Protein AF-A0A5A9MX52-F1 (afdb_monomer_lite)

Foldseek 3Di:
DDDDPPVPDPDDPVPVVVVVVVVVCVVVVHDDDDDDD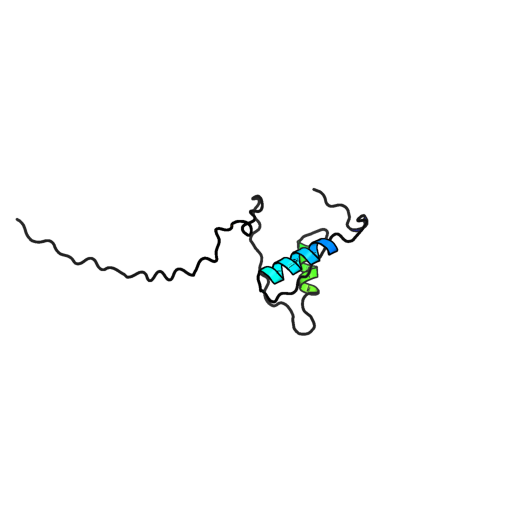DDPDPVVRVVVCQVPPDDDPGHDPDDDDDDDDPDDDDDCVPVPPPPPDDPPPPPPDPDDDDDDDDDDD

pLDDT: mean 74.52, std 19.41, range [36.78, 93.69]

Radius of gyration: 25.35 Å; chains: 1; bounding box: 80×50×39 Å

Sequence (105 aa):
MFCKPLDVLPSDPLQSQYDSWLSLVDHLNIKAFVNLTLADSVTHGVQHLLFISGLGGMRPNTLVLSFHDDAPPQDRLLDSTLSIVKPTENSAQVDDPEDTDLNSF

Secondary structure (DSSP, 8-state):
-----GGG-SS-THHHHHHHHHHHHHHHT----------SSHHHHHHHHHHH-SSTT------------SSPP--TTS-TT------------------------

InterPro domains:
  IPR018491 SLC12A transporter, C-terminal [PF03522] (15-70)

Structure (mmCIF, N/CA/C/O backbone):
data_AF-A0A5A9MX52-F1
#
_entry.id   AF-A0A5A9MX52-F1
#
loop_
_atom_site.group_PDB
_atom_site.id
_atom_site.type_symbol
_atom_site.label_atom_id
_atom_site.label_alt_id
_atom_site.label_comp_id
_atom_site.label_asym_id
_atom_site.label_entity_id
_atom_site.label_seq_id
_atom_site.pdbx_PDB_ins_code
_atom_site.Cartn_x
_atom_site.Cartn_y
_atom_site.Cartn_z
_atom_site.occupancy
_atom_site.B_iso_or_equiv
_atom_site.auth_seq_id
_atom_site.auth_comp_id
_atom_site.auth_asym_id
_atom_site.auth_atom_id
_atom_site.pdbx_PDB_model_num
ATOM 1 N N . MET A 1 1 ? -1.150 -1.102 -22.017 1.00 36.78 1 MET A N 1
ATOM 2 C CA . MET A 1 1 ? 0.309 -1.256 -21.818 1.00 36.78 1 MET A CA 1
ATOM 3 C C . MET A 1 1 ? 0.969 0.114 -21.902 1.00 36.78 1 MET A C 1
ATOM 5 O O . MET A 1 1 ? 1.273 0.569 -22.992 1.00 36.78 1 MET A O 1
ATOM 9 N N . PHE A 1 2 ? 1.150 0.790 -20.769 1.00 44.22 2 PHE A N 1
ATOM 10 C CA . PHE A 1 2 ? 2.000 1.980 -20.669 1.00 44.22 2 PHE A CA 1
ATOM 11 C C . PHE A 1 2 ? 2.949 1.761 -19.496 1.00 44.22 2 PHE A C 1
ATOM 13 O O . PHE A 1 2 ? 2.718 2.254 -18.401 1.00 44.22 2 PHE A O 1
ATOM 20 N N . CYS A 1 3 ? 3.986 0.959 -19.712 1.00 47.72 3 CYS A N 1
ATOM 21 C CA . CYS A 1 3 ? 5.122 0.924 -18.806 1.00 47.72 3 CYS A CA 1
ATOM 22 C C . CYS A 1 3 ? 6.260 1.597 -19.567 1.00 47.72 3 CYS A C 1
ATOM 24 O O . CYS A 1 3 ? 6.870 0.997 -20.451 1.00 47.72 3 CYS A O 1
ATOM 26 N N . LYS A 1 4 ? 6.447 2.901 -19.337 1.00 60.09 4 LYS A N 1
ATOM 27 C CA . LYS A 1 4 ? 7.719 3.522 -19.704 1.00 60.09 4 LYS A CA 1
ATOM 28 C C . LYS A 1 4 ? 8.787 2.897 -18.799 1.00 60.09 4 LYS A C 1
ATOM 30 O O . LYS A 1 4 ? 8.471 2.653 -17.636 1.00 60.09 4 LYS A O 1
ATOM 35 N N . PRO A 1 5 ? 10.009 2.649 -19.298 1.00 62.31 5 PRO A N 1
ATOM 36 C CA . PRO A 1 5 ? 11.093 2.201 -18.436 1.00 62.31 5 PRO A CA 1
ATOM 37 C C . PRO A 1 5 ? 11.253 3.208 -17.297 1.00 62.31 5 PRO A C 1
ATOM 39 O O . PRO A 1 5 ? 11.220 4.419 -17.549 1.00 62.31 5 PRO A O 1
ATOM 42 N N . LEU A 1 6 ? 11.389 2.711 -16.067 1.00 64.12 6 LEU A N 1
ATOM 43 C CA . LEU A 1 6 ? 11.455 3.538 -14.858 1.00 64.12 6 LEU A CA 1
ATOM 44 C C . LEU A 1 6 ? 12.552 4.614 -14.954 1.00 64.12 6 LEU A C 1
ATOM 46 O O . LEU A 1 6 ? 12.361 5.736 -14.492 1.00 64.12 6 LEU A O 1
ATOM 50 N N . ASP A 1 7 ? 13.628 4.310 -15.681 1.00 63.62 7 ASP A N 1
ATOM 51 C CA . ASP A 1 7 ? 14.795 5.173 -15.899 1.00 63.62 7 ASP A CA 1
ATOM 52 C C . ASP A 1 7 ? 14.558 6.373 -16.840 1.00 63.62 7 ASP A C 1
ATOM 54 O O . ASP A 1 7 ? 15.442 7.210 -17.014 1.00 63.62 7 ASP A O 1
ATOM 58 N N . VAL A 1 8 ? 13.388 6.475 -17.484 1.00 67.19 8 VAL A N 1
ATOM 59 C CA . VAL A 1 8 ? 13.068 7.539 -18.467 1.00 67.19 8 VAL A CA 1
ATOM 60 C C . VAL A 1 8 ? 12.063 8.556 -17.900 1.00 67.19 8 VAL A C 1
ATOM 62 O O . VAL A 1 8 ? 11.588 9.447 -18.610 1.00 67.19 8 VAL A O 1
ATOM 65 N N . LEU A 1 9 ? 11.699 8.440 -16.620 1.00 67.44 9 LEU A N 1
ATOM 66 C CA . LEU A 1 9 ? 10.754 9.355 -15.984 1.00 67.44 9 LEU A CA 1
ATOM 67 C C . LEU A 1 9 ? 11.451 10.673 -15.586 1.00 67.44 9 LEU A C 1
ATOM 69 O O . LEU A 1 9 ? 12.472 10.648 -14.906 1.00 67.44 9 LEU A O 1
ATOM 73 N N . PRO A 1 10 ? 10.914 11.842 -15.989 1.00 70.75 10 PRO A N 1
ATOM 74 C CA . PRO A 1 10 ? 11.534 13.143 -15.718 1.00 70.75 10 PRO A CA 1
ATOM 75 C C . PRO A 1 10 ? 11.456 13.572 -14.241 1.00 70.75 10 PRO A C 1
ATOM 77 O O . PRO A 1 10 ? 12.125 14.522 -13.843 1.00 70.75 10 PRO A O 1
ATOM 80 N N . SER A 1 11 ? 10.608 12.919 -13.444 1.00 73.12 11 SER A N 1
ATOM 81 C CA . SER A 1 11 ? 10.396 13.161 -12.015 1.00 73.12 11 SER A CA 1
ATOM 82 C C . SER A 1 11 ? 9.766 11.914 -11.386 1.00 73.12 11 SER A C 1
ATOM 84 O O . SER A 1 11 ? 9.162 11.118 -12.110 1.00 73.12 11 SER A O 1
ATOM 86 N N . ASP A 1 12 ? 9.906 11.739 -10.070 1.00 78.31 12 ASP A N 1
ATOM 87 C CA . ASP A 1 12 ? 9.340 10.595 -9.354 1.00 78.31 12 ASP A CA 1
ATOM 88 C C . ASP A 1 12 ? 7.800 10.691 -9.323 1.00 78.31 12 ASP A C 1
ATOM 90 O O . ASP A 1 12 ? 7.249 11.576 -8.658 1.00 78.31 12 ASP A O 1
ATOM 94 N N . PRO A 1 13 ? 7.072 9.799 -10.022 1.00 81.06 13 PRO A N 1
ATOM 95 C CA . PRO A 1 13 ? 5.612 9.826 -10.047 1.00 81.06 13 PRO A CA 1
ATOM 96 C C . PRO A 1 13 ? 4.986 9.453 -8.696 1.00 81.06 13 PRO A C 1
ATOM 98 O O . PRO A 1 13 ? 3.792 9.682 -8.497 1.00 81.06 13 PRO A O 1
ATOM 101 N N . LEU A 1 14 ? 5.747 8.861 -7.768 1.00 84.31 14 LEU A N 1
ATOM 102 C CA . LEU A 1 14 ? 5.224 8.444 -6.470 1.00 84.31 14 LEU A CA 1
ATOM 103 C C . LEU A 1 14 ? 4.977 9.626 -5.536 1.00 84.31 14 LEU A C 1
ATOM 105 O O . LEU A 1 14 ? 4.110 9.526 -4.672 1.00 84.31 14 LEU A O 1
ATOM 109 N N . GLN A 1 15 ? 5.681 10.746 -5.721 1.00 81.88 15 GLN A N 1
ATOM 110 C CA . GLN A 1 15 ? 5.612 11.875 -4.796 1.00 81.88 15 GLN A CA 1
ATOM 111 C C . GLN A 1 15 ? 4.203 12.482 -4.726 1.00 81.88 15 GLN A C 1
ATOM 113 O O . GLN A 1 15 ? 3.675 12.674 -3.636 1.00 81.88 15 GLN A O 1
ATOM 118 N N . SER A 1 16 ? 3.548 12.711 -5.868 1.00 82.75 16 SER A N 1
ATOM 119 C CA . SER A 1 16 ? 2.172 13.232 -5.889 1.00 82.75 16 SER A CA 1
ATOM 120 C C . SER A 1 16 ? 1.148 12.221 -5.364 1.00 82.75 16 SER A C 1
ATOM 122 O O . SER A 1 16 ? 0.131 12.591 -4.776 1.00 82.75 16 SER A O 1
ATOM 124 N N . GLN A 1 17 ? 1.411 10.930 -5.581 1.00 87.44 17 GLN A N 1
ATOM 125 C CA . GLN A 1 17 ? 0.535 9.863 -5.107 1.00 87.44 17 GLN A CA 1
ATOM 126 C C . GLN A 1 17 ? 0.632 9.712 -3.591 1.00 87.44 17 GLN A C 1
ATOM 128 O O . GLN A 1 17 ? -0.378 9.454 -2.940 1.00 87.44 17 GLN A O 1
ATOM 133 N N . TYR A 1 18 ? 1.820 9.909 -3.023 1.00 91.00 18 TYR A N 1
ATOM 134 C CA . TYR A 1 18 ? 2.072 9.775 -1.595 1.00 91.00 18 TYR A CA 1
ATOM 135 C C . TYR A 1 18 ? 1.183 10.703 -0.759 1.00 91.00 18 TYR A C 1
ATOM 137 O O . TYR A 1 18 ? 0.509 10.230 0.155 1.00 91.00 18 TYR A O 1
ATOM 145 N N . ASP A 1 19 ? 1.087 11.981 -1.135 1.00 90.44 19 ASP A N 1
ATOM 146 C CA . ASP A 1 19 ? 0.233 12.959 -0.446 1.00 90.44 19 ASP A CA 1
ATOM 147 C C . ASP A 1 19 ? -1.254 12.568 -0.499 1.00 90.44 19 ASP A C 1
ATOM 149 O O . ASP A 1 19 ? -1.987 12.712 0.483 1.00 90.44 19 ASP A O 1
ATOM 153 N N . SER A 1 20 ? -1.696 12.003 -1.627 1.00 90.69 20 SER A N 1
ATOM 154 C CA . SER A 1 20 ? -3.073 11.522 -1.792 1.00 90.69 20 SER A CA 1
ATOM 155 C C . SER A 1 20 ? -3.379 10.334 -0.869 1.00 90.69 20 SER A C 1
ATOM 157 O O . SER A 1 20 ? -4.448 10.282 -0.258 1.00 90.69 20 SER A O 1
ATOM 159 N N . TRP A 1 21 ? -2.435 9.399 -0.713 1.00 91.88 21 TRP A N 1
ATOM 160 C CA . TRP A 1 21 ? -2.575 8.254 0.194 1.00 91.88 21 TRP A CA 1
ATOM 161 C C . TRP A 1 21 ? -2.530 8.653 1.671 1.00 91.88 21 TRP A C 1
ATOM 163 O O . TRP A 1 21 ? -3.290 8.095 2.462 1.00 91.88 21 TRP A O 1
ATOM 173 N N . LEU A 1 22 ? -1.685 9.621 2.045 1.00 93.12 22 LEU A N 1
ATOM 174 C CA . LEU A 1 22 ? -1.672 10.170 3.405 1.00 93.12 22 LEU A CA 1
ATOM 175 C C . LEU A 1 22 ? -3.021 10.795 3.761 1.00 93.12 22 LEU A C 1
ATOM 177 O O . LEU A 1 22 ? -3.604 10.451 4.786 1.00 93.12 22 LEU A O 1
ATOM 181 N N . SER A 1 23 ? -3.560 11.624 2.863 1.00 92.50 23 SER A N 1
ATOM 182 C CA . SER A 1 23 ? -4.889 12.210 3.032 1.00 92.50 23 SER A CA 1
ATOM 183 C C . SER A 1 23 ? -5.955 11.129 3.236 1.00 92.50 23 SER A C 1
ATOM 185 O O . SER A 1 23 ? -6.779 11.240 4.140 1.00 92.50 23 SER A O 1
ATOM 187 N N . LEU A 1 24 ? -5.930 10.040 2.461 1.00 91.25 24 LEU A N 1
ATOM 188 C CA . LEU A 1 24 ? -6.887 8.942 2.632 1.00 91.25 24 LEU A CA 1
ATOM 189 C C . LEU A 1 24 ? -6.787 8.277 4.016 1.00 91.25 24 LEU A C 1
ATOM 191 O O . LEU A 1 24 ? -7.814 8.013 4.643 1.00 91.25 24 LEU A O 1
ATOM 195 N N . VAL A 1 25 ? -5.569 8.019 4.499 1.00 93.44 25 VAL A N 1
ATOM 196 C CA . VAL A 1 25 ? -5.331 7.457 5.840 1.00 93.44 25 VAL A CA 1
ATOM 197 C C . VAL A 1 25 ? -5.923 8.362 6.923 1.00 93.44 25 VAL A C 1
ATOM 199 O O . VAL A 1 25 ? -6.610 7.864 7.822 1.00 93.44 25 VAL A O 1
ATOM 202 N N . ASP A 1 26 ? -5.732 9.676 6.787 1.00 93.50 26 ASP A N 1
ATOM 203 C CA . ASP A 1 26 ? -6.275 10.675 7.709 1.00 93.50 26 ASP A CA 1
ATOM 204 C C . ASP A 1 26 ? -7.813 10.697 7.686 1.00 93.50 26 ASP A C 1
ATOM 206 O O . ASP A 1 26 ? -8.449 10.671 8.741 1.00 93.50 26 ASP A O 1
ATOM 210 N N . HIS A 1 27 ? -8.436 10.659 6.501 1.00 92.25 27 HIS A N 1
ATOM 211 C CA . HIS A 1 27 ? -9.900 10.633 6.366 1.00 92.25 27 HIS A CA 1
ATOM 212 C C . HIS A 1 27 ? -10.527 9.360 6.957 1.00 92.25 27 HIS A C 1
ATOM 214 O O . HIS A 1 27 ? -11.597 9.419 7.569 1.00 92.25 27 HIS A O 1
ATOM 220 N N . LEU A 1 28 ? -9.862 8.210 6.819 1.00 90.38 28 L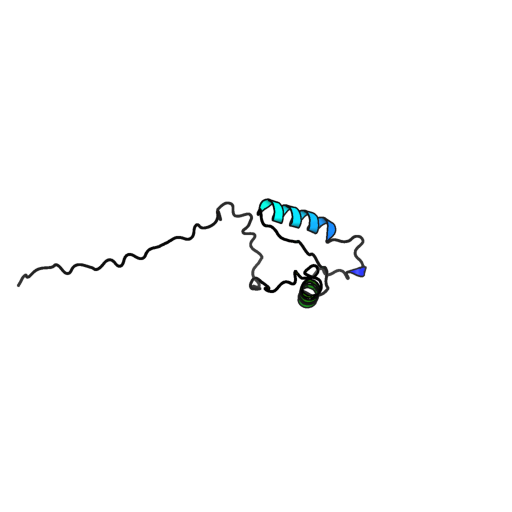EU A N 1
ATOM 221 C CA . LEU A 1 28 ? -10.320 6.935 7.380 1.00 90.38 28 LEU A CA 1
ATOM 222 C C . LEU A 1 28 ? -10.073 6.812 8.893 1.00 90.38 28 LEU A C 1
ATOM 224 O O . LEU A 1 28 ? -10.573 5.870 9.506 1.00 90.38 28 LEU A O 1
ATOM 228 N N . ASN A 1 29 ? -9.346 7.754 9.509 1.00 91.75 29 ASN A N 1
ATOM 229 C CA . ASN A 1 29 ? -8.977 7.741 10.930 1.00 91.75 29 ASN A CA 1
ATOM 230 C C . ASN A 1 29 ? -8.252 6.448 11.363 1.00 91.75 29 ASN A C 1
ATOM 232 O O . ASN A 1 29 ? -8.406 5.974 12.492 1.00 91.75 29 ASN A O 1
ATOM 236 N N . ILE A 1 30 ? -7.448 5.866 10.468 1.00 92.62 30 ILE A N 1
ATOM 237 C CA . ILE A 1 30 ? -6.646 4.671 10.755 1.00 92.62 30 ILE A CA 1
ATOM 238 C C .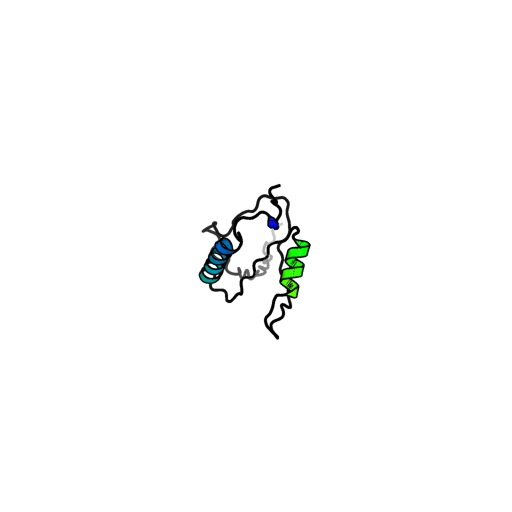 ILE A 1 30 ? -5.194 5.061 11.038 1.00 92.62 30 ILE A C 1
ATOM 240 O O . ILE A 1 30 ? -4.631 5.943 10.400 1.00 92.62 30 ILE A O 1
ATOM 244 N N . LYS A 1 31 ? -4.544 4.375 11.982 1.00 92.19 31 LYS A N 1
ATOM 245 C CA . LYS A 1 31 ? -3.119 4.589 12.269 1.00 92.19 31 LYS A CA 1
ATOM 246 C C . LYS A 1 31 ? -2.272 3.641 11.423 1.00 92.19 31 LYS A C 1
ATOM 248 O O . LYS A 1 31 ? -1.976 2.528 11.854 1.00 92.19 31 LYS A O 1
ATOM 253 N N . ALA A 1 32 ? -1.900 4.084 10.225 1.00 92.06 32 ALA A N 1
ATOM 254 C CA . ALA A 1 32 ? -1.141 3.290 9.261 1.00 92.06 32 ALA A CA 1
ATOM 255 C C . ALA A 1 32 ? 0.072 4.052 8.704 1.00 92.06 32 ALA A C 1
ATOM 257 O O . ALA A 1 32 ? 0.100 5.279 8.695 1.00 92.06 32 ALA A O 1
ATOM 258 N N . PHE A 1 33 ? 1.067 3.302 8.226 1.00 91.19 33 PHE A N 1
ATOM 259 C CA . PHE A 1 33 ? 2.193 3.839 7.461 1.00 91.19 33 PHE A CA 1
ATOM 260 C C . PHE A 1 33 ? 1.962 3.564 5.976 1.00 91.19 33 PHE A C 1
ATOM 262 O O . PHE A 1 33 ? 1.646 2.435 5.601 1.00 91.19 33 PHE A O 1
ATOM 269 N N . VAL A 1 34 ? 2.142 4.583 5.140 1.00 91.62 34 VAL A N 1
ATOM 270 C CA . VAL A 1 34 ? 2.050 4.456 3.683 1.00 91.62 34 VAL A CA 1
ATOM 271 C C . VAL A 1 34 ? 3.440 4.145 3.136 1.00 91.62 34 VAL A C 1
ATOM 273 O O . VAL A 1 34 ? 4.371 4.912 3.355 1.00 91.62 34 VAL A O 1
ATOM 276 N N . ASN A 1 35 ? 3.582 3.035 2.412 1.00 91.44 35 ASN A N 1
ATOM 277 C CA . ASN A 1 35 ? 4.795 2.705 1.664 1.00 91.44 35 ASN A CA 1
ATOM 278 C C . ASN A 1 35 ? 4.430 2.526 0.191 1.00 91.44 35 ASN A C 1
ATOM 280 O O . ASN A 1 35 ? 3.658 1.631 -0.153 1.00 91.44 35 ASN A O 1
ATOM 284 N N . LEU A 1 36 ? 4.995 3.366 -0.675 1.00 91.00 36 LEU A N 1
ATOM 285 C CA . LEU A 1 36 ? 4.840 3.262 -2.123 1.00 91.00 36 LEU A CA 1
ATOM 286 C C . LEU A 1 36 ? 6.140 2.757 -2.739 1.00 91.00 36 LEU A C 1
ATOM 288 O O . LEU A 1 36 ? 7.229 3.151 -2.330 1.00 91.00 36 LEU A O 1
ATOM 292 N N . THR A 1 37 ? 6.022 1.879 -3.730 1.00 91.00 37 THR A N 1
ATOM 293 C CA . THR A 1 37 ? 7.163 1.391 -4.502 1.00 91.00 37 THR A CA 1
ATOM 294 C C . THR A 1 37 ? 6.815 1.374 -5.980 1.00 91.00 37 THR A C 1
ATOM 296 O O . THR A 1 37 ? 5.653 1.204 -6.353 1.00 91.00 37 THR A O 1
ATOM 299 N N . LEU A 1 38 ? 7.835 1.537 -6.813 1.00 89.81 38 LEU A N 1
ATOM 300 C CA . LEU A 1 38 ? 7.732 1.472 -8.259 1.00 89.81 38 LEU A CA 1
ATOM 301 C C . LEU A 1 38 ? 8.628 0.330 -8.740 1.00 89.81 38 LEU A C 1
ATOM 303 O O . LEU A 1 38 ? 9.805 0.276 -8.391 1.00 89.81 38 LEU A O 1
ATOM 307 N N . ALA A 1 39 ? 8.053 -0.610 -9.485 1.00 89.25 39 ALA A N 1
ATOM 308 C CA . ALA A 1 39 ? 8.738 -1.811 -9.949 1.00 89.25 39 ALA A CA 1
ATOM 309 C C . ALA A 1 39 ? 8.150 -2.281 -11.284 1.00 89.25 39 ALA A C 1
ATOM 311 O O . ALA A 1 39 ? 6.978 -2.036 -11.570 1.00 89.25 39 ALA A O 1
ATOM 312 N N . ASP A 1 40 ? 8.943 -3.021 -12.060 1.00 88.38 40 ASP A N 1
ATOM 313 C CA . ASP A 1 40 ? 8.532 -3.552 -13.370 1.00 88.38 40 ASP A CA 1
ATOM 314 C C . ASP A 1 40 ? 7.474 -4.667 -13.271 1.00 88.38 40 ASP A C 1
ATOM 316 O O . ASP A 1 40 ? 6.804 -5.000 -14.247 1.00 88.38 40 ASP A O 1
ATOM 320 N N . SER A 1 41 ? 7.317 -5.269 -12.087 1.00 89.50 41 SER A N 1
ATOM 321 C CA . SER A 1 41 ? 6.341 -6.324 -11.819 1.00 89.50 41 SER A CA 1
ATOM 322 C C . SER A 1 41 ? 5.791 -6.232 -10.399 1.00 89.50 41 SER A C 1
ATOM 324 O O . SER A 1 41 ? 6.509 -5.890 -9.455 1.00 89.50 41 SER A O 1
ATOM 326 N N . VAL A 1 42 ? 4.522 -6.620 -10.239 1.00 89.94 42 VAL A N 1
ATOM 327 C CA . VAL A 1 42 ? 3.823 -6.667 -8.947 1.00 89.94 42 VAL A CA 1
ATOM 328 C C . VAL A 1 42 ? 4.555 -7.568 -7.956 1.00 89.94 42 VAL A C 1
ATOM 330 O O . VAL A 1 42 ? 4.715 -7.198 -6.797 1.00 89.94 42 VAL A O 1
ATOM 333 N N . THR A 1 43 ? 5.056 -8.726 -8.397 1.00 91.94 43 THR A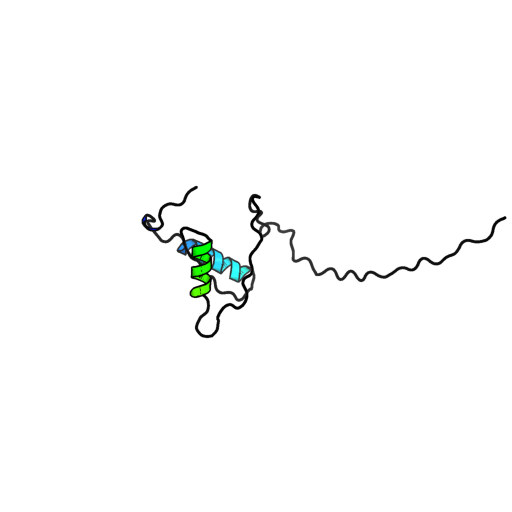 N 1
ATOM 334 C CA . THR A 1 43 ? 5.753 -9.658 -7.497 1.00 91.94 43 THR A CA 1
ATOM 335 C C . THR A 1 43 ? 7.038 -9.056 -6.937 1.00 91.94 43 THR A C 1
ATOM 337 O O . THR A 1 43 ? 7.296 -9.185 -5.742 1.00 91.94 43 THR A O 1
ATOM 340 N N . HIS A 1 44 ? 7.798 -8.341 -7.768 1.00 93.69 44 HIS A N 1
ATOM 341 C CA . HIS A 1 44 ? 9.026 -7.667 -7.353 1.00 93.69 44 HIS A CA 1
ATOM 342 C C . HIS A 1 44 ? 8.724 -6.488 -6.422 1.00 93.69 44 HIS A C 1
ATOM 344 O O . HIS A 1 44 ? 9.379 -6.338 -5.392 1.00 93.69 44 HIS A O 1
ATOM 350 N N . GLY A 1 45 ? 7.6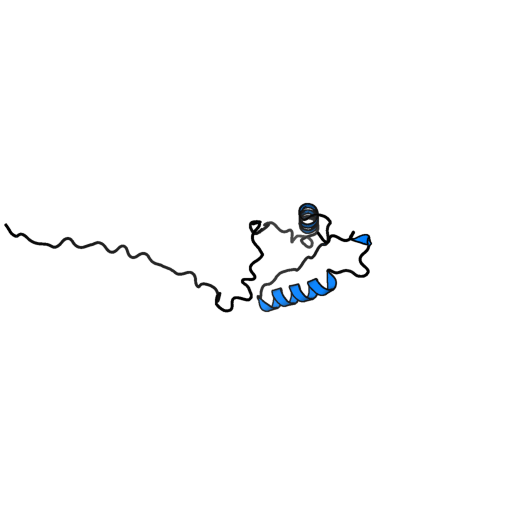89 -5.697 -6.725 1.00 92.69 45 GLY A N 1
ATOM 351 C CA . GLY A 1 45 ? 7.248 -4.601 -5.858 1.00 92.69 45 GLY A CA 1
ATOM 352 C C . GLY A 1 45 ? 6.782 -5.086 -4.481 1.00 92.69 45 GLY A C 1
ATOM 353 O O . GLY A 1 45 ? 7.212 -4.556 -3.458 1.00 92.69 45 GLY A O 1
ATOM 354 N N . VAL A 1 46 ? 5.965 -6.143 -4.429 1.00 93.12 46 VAL A N 1
ATOM 355 C CA . VAL A 1 46 ? 5.489 -6.730 -3.162 1.00 93.12 46 VAL A CA 1
ATOM 356 C C . VAL A 1 46 ? 6.647 -7.307 -2.350 1.00 93.12 46 VAL A C 1
ATOM 358 O O . VAL A 1 46 ? 6.716 -7.074 -1.144 1.00 93.12 46 VAL A O 1
ATOM 361 N N . GLN A 1 47 ? 7.582 -8.019 -2.989 1.00 93.56 47 GLN A N 1
ATOM 362 C CA . GLN A 1 47 ? 8.792 -8.504 -2.319 1.00 93.56 47 GLN A CA 1
ATOM 363 C C . GLN A 1 47 ? 9.588 -7.348 -1.714 1.00 93.56 47 GLN A C 1
ATOM 365 O O . GLN A 1 47 ? 9.937 -7.404 -0.535 1.00 93.56 47 GLN A O 1
ATOM 370 N N . HIS A 1 48 ? 9.825 -6.290 -2.492 1.00 93.12 48 HIS A N 1
ATOM 371 C CA . HIS A 1 48 ? 10.549 -5.115 -2.026 1.00 93.12 48 HIS A CA 1
ATOM 372 C C . HIS A 1 48 ? 9.872 -4.506 -0.795 1.00 93.12 48 HIS A C 1
ATOM 374 O O . HIS A 1 48 ? 10.521 -4.374 0.243 1.00 93.12 48 HIS A O 1
ATOM 380 N N . LEU A 1 49 ? 8.562 -4.245 -0.866 1.00 92.75 49 LEU A N 1
ATOM 381 C CA . LEU A 1 49 ? 7.783 -3.722 0.256 1.00 92.75 49 LEU A CA 1
ATOM 382 C C . LEU A 1 49 ? 7.896 -4.617 1.490 1.00 92.75 49 LEU A C 1
ATOM 384 O O . LEU A 1 49 ? 8.187 -4.109 2.565 1.00 92.75 49 LEU A O 1
ATOM 388 N N . LEU A 1 50 ? 7.721 -5.933 1.365 1.00 92.06 50 LEU A N 1
ATOM 389 C CA . LEU A 1 50 ? 7.786 -6.852 2.507 1.00 92.06 50 LEU A CA 1
ATOM 390 C C . LEU A 1 50 ? 9.169 -6.905 3.169 1.00 92.06 50 LEU A C 1
ATOM 392 O O . LEU A 1 50 ? 9.247 -7.084 4.385 1.00 92.06 50 LEU A O 1
ATOM 396 N N . PHE A 1 51 ? 10.249 -6.770 2.395 1.00 91.06 51 PHE A N 1
ATOM 397 C CA . PHE A 1 51 ? 11.612 -6.798 2.929 1.00 91.06 51 PHE A CA 1
ATOM 398 C C . PHE A 1 51 ? 12.007 -5.500 3.634 1.00 91.06 51 PHE A C 1
ATOM 400 O O . PHE A 1 51 ? 12.700 -5.570 4.648 1.00 91.06 51 PHE A O 1
ATOM 407 N N . ILE A 1 52 ? 11.569 -4.346 3.124 1.00 89.19 52 ILE A N 1
ATOM 408 C CA . ILE A 1 52 ? 11.907 -3.032 3.700 1.00 89.19 52 ILE A CA 1
ATOM 409 C C . ILE A 1 52 ? 10.883 -2.553 4.734 1.00 89.19 52 ILE A C 1
ATOM 411 O O . ILE A 1 52 ? 11.148 -1.600 5.462 1.00 89.19 52 ILE A O 1
ATOM 415 N N . SER A 1 53 ? 9.701 -3.173 4.782 1.00 89.81 53 SER A N 1
ATOM 416 C CA . SER A 1 53 ? 8.637 -2.779 5.705 1.00 89.81 53 SER A CA 1
ATOM 417 C C . SER A 1 53 ? 8.982 -3.127 7.147 1.00 89.81 53 SER A C 1
ATOM 419 O O . SER A 1 53 ? 9.415 -4.236 7.465 1.00 89.81 53 SER A O 1
ATOM 421 N N . GLY A 1 54 ? 8.654 -2.192 8.034 1.00 84.69 54 GLY A N 1
ATOM 422 C CA . GLY A 1 54 ? 8.889 -2.307 9.464 1.00 84.69 54 GLY A CA 1
ATOM 423 C C . GLY A 1 54 ? 10.190 -1.638 9.884 1.00 84.69 54 GLY A C 1
ATOM 424 O O . GLY A 1 54 ? 11.253 -1.878 9.323 1.00 84.69 54 GLY A O 1
ATOM 425 N N . LEU A 1 55 ? 10.106 -0.790 10.907 1.00 83.94 55 LEU A N 1
ATOM 426 C CA . LEU A 1 55 ? 11.273 -0.161 11.513 1.00 83.94 55 LEU A CA 1
ATOM 427 C C . LEU A 1 55 ? 11.683 -0.961 12.757 1.00 83.94 55 LEU A C 1
ATOM 429 O O . LEU A 1 55 ? 10.905 -1.092 13.705 1.00 83.94 55 LEU A O 1
ATOM 433 N N . GLY A 1 56 ? 12.900 -1.506 12.768 1.00 84.31 56 GLY A N 1
ATOM 434 C CA . GLY A 1 56 ? 13.424 -2.265 13.907 1.00 84.31 56 GLY A CA 1
ATOM 435 C C . GLY A 1 56 ? 12.587 -3.511 14.222 1.00 84.31 56 GLY A C 1
ATOM 436 O O . GLY A 1 56 ? 12.531 -4.442 13.426 1.00 84.31 56 GLY A O 1
ATOM 437 N N . GLY A 1 57 ? 11.933 -3.537 15.388 1.00 84.81 57 GLY A N 1
ATOM 438 C CA . GLY A 1 57 ? 11.083 -4.657 15.820 1.00 84.81 57 GLY A CA 1
ATOM 439 C C . GLY A 1 57 ? 9.691 -4.707 15.175 1.00 84.81 57 GLY A C 1
ATOM 440 O O . GLY A 1 57 ? 8.956 -5.664 15.400 1.00 84.81 57 GLY A O 1
ATOM 441 N N . MET A 1 58 ? 9.305 -3.702 14.380 1.00 88.56 58 MET A N 1
ATOM 442 C CA . MET A 1 58 ? 7.953 -3.568 13.815 1.00 88.56 58 MET A CA 1
ATOM 443 C C . MET A 1 58 ? 7.770 -4.311 12.482 1.00 88.56 58 MET A C 1
ATOM 445 O O . MET A 1 58 ? 7.239 -3.749 11.524 1.00 88.56 58 MET A O 1
ATOM 449 N N . ARG A 1 59 ? 8.227 -5.561 12.382 1.00 88.81 59 ARG A N 1
ATOM 450 C CA . ARG A 1 59 ? 8.093 -6.338 11.142 1.00 88.81 59 ARG A CA 1
ATOM 451 C C . ARG A 1 59 ? 6.622 -6.707 10.892 1.00 88.81 59 ARG A C 1
ATOM 453 O O . ARG A 1 59 ? 5.972 -7.197 11.819 1.00 88.81 59 ARG A O 1
ATOM 460 N N . PRO A 1 60 ? 6.090 -6.541 9.667 1.00 89.19 60 PRO A N 1
ATOM 461 C CA . PRO A 1 60 ? 4.754 -7.030 9.346 1.00 89.19 60 PRO A CA 1
ATOM 462 C C . PRO A 1 60 ? 4.687 -8.554 9.520 1.00 89.19 60 PRO A C 1
ATOM 464 O O . PRO A 1 60 ? 5.578 -9.283 9.079 1.00 89.19 60 PRO A O 1
ATOM 467 N N . ASN A 1 61 ? 3.626 -9.030 10.174 1.00 91.88 61 ASN A N 1
ATOM 468 C CA . ASN A 1 61 ? 3.371 -10.455 10.415 1.00 91.88 61 ASN A CA 1
ATOM 469 C C . ASN A 1 61 ? 2.256 -11.027 9.525 1.00 91.88 61 ASN A C 1
ATOM 471 O O . ASN A 1 61 ? 2.148 -12.241 9.386 1.00 91.88 61 ASN A O 1
ATOM 475 N N . THR A 1 62 ? 1.442 -10.155 8.931 1.00 92.56 62 THR A N 1
ATOM 476 C CA . THR A 1 62 ? 0.245 -10.511 8.176 1.00 92.56 62 THR A CA 1
ATOM 477 C C . THR A 1 62 ? 0.225 -9.710 6.888 1.00 92.56 62 THR A C 1
ATOM 479 O O . THR A 1 62 ? 0.442 -8.499 6.901 1.00 92.56 62 THR A O 1
ATOM 482 N N . LEU A 1 63 ? -0.050 -10.398 5.784 1.00 91.69 63 LEU A N 1
ATOM 483 C CA . LEU A 1 63 ? -0.277 -9.793 4.482 1.00 91.69 63 LEU A CA 1
ATOM 484 C C . LEU A 1 63 ? -1.742 -10.009 4.101 1.00 91.69 63 LEU A C 1
ATOM 486 O O . LEU A 1 63 ? -2.201 -11.147 4.044 1.00 91.69 63 LEU A O 1
ATOM 490 N N . VAL A 1 64 ? -2.458 -8.917 3.845 1.00 92.69 64 VAL A N 1
ATOM 491 C CA . VAL A 1 64 ? -3.848 -8.940 3.377 1.00 92.69 64 VAL A CA 1
ATOM 492 C C . VAL A 1 64 ? -3.860 -8.467 1.930 1.00 92.69 64 VAL A C 1
ATOM 494 O O . VAL A 1 64 ? -3.363 -7.383 1.636 1.00 92.69 64 VAL A O 1
ATOM 497 N N . LEU A 1 65 ? -4.405 -9.288 1.035 1.00 89.75 65 LEU A N 1
ATOM 498 C CA . LEU A 1 65 ? -4.539 -8.994 -0.390 1.00 89.75 65 LEU A CA 1
ATOM 499 C C . LEU A 1 65 ? -5.981 -9.253 -0.814 1.00 89.75 65 LEU A C 1
ATOM 501 O O . LEU A 1 65 ? -6.596 -10.222 -0.367 1.00 89.75 65 LEU A O 1
ATOM 505 N N . SER A 1 66 ? -6.498 -8.409 -1.699 1.00 83.81 66 SER A N 1
ATOM 506 C CA . SER A 1 66 ? -7.761 -8.671 -2.386 1.00 83.81 66 SER A CA 1
ATOM 507 C C . SER A 1 66 ? -7.557 -9.703 -3.494 1.00 83.81 66 SER A C 1
ATOM 509 O O . SER A 1 66 ? -6.450 -9.869 -4.011 1.00 83.81 66 SER A O 1
ATOM 511 N N . PHE A 1 67 ? -8.629 -10.390 -3.878 1.00 86.31 67 PHE A N 1
ATOM 512 C CA . PHE A 1 67 ? -8.608 -11.250 -5.056 1.00 86.31 67 PHE A CA 1
ATOM 513 C C . PHE A 1 67 ? -8.374 -10.416 -6.316 1.00 86.31 67 PHE A C 1
ATOM 515 O O . PHE A 1 67 ? -8.885 -9.305 -6.433 1.00 86.31 67 PHE A O 1
ATOM 522 N N . HIS A 1 68 ? -7.597 -10.967 -7.244 1.00 83.44 68 HIS A N 1
ATOM 523 C CA . HIS A 1 68 ? -7.434 -10.397 -8.572 1.00 83.44 68 HIS A CA 1
ATOM 524 C C . HIS A 1 68 ? -8.529 -10.964 -9.474 1.00 83.44 68 HIS A C 1
ATOM 526 O O . HIS A 1 68 ? -8.513 -12.158 -9.780 1.00 83.44 68 HIS A O 1
ATOM 532 N N . ASP A 1 69 ? -9.467 -10.124 -9.894 1.00 85.12 69 ASP A N 1
ATOM 533 C CA . ASP A 1 69 ? -10.414 -10.416 -10.963 1.00 85.12 69 ASP A CA 1
ATOM 534 C C . ASP A 1 69 ? -10.053 -9.630 -12.234 1.00 85.12 69 ASP A C 1
ATOM 536 O O . ASP A 1 69 ? -9.299 -8.661 -12.203 1.00 85.12 69 ASP A O 1
ATOM 540 N N . ASP A 1 70 ? -10.559 -10.082 -13.382 1.00 88.00 70 ASP A N 1
ATOM 541 C CA . ASP A 1 70 ? -10.385 -9.380 -14.665 1.00 88.00 70 ASP A CA 1
ATOM 542 C C . ASP A 1 70 ? -11.465 -8.300 -14.885 1.00 88.00 70 ASP A C 1
ATOM 544 O O . ASP A 1 70 ? -11.591 -7.728 -15.972 1.00 88.00 70 ASP A O 1
ATOM 548 N N . ALA A 1 71 ? -12.293 -8.044 -13.869 1.00 84.88 71 ALA A N 1
ATOM 549 C CA . ALA A 1 71 ? -13.351 -7.049 -13.918 1.00 84.88 71 ALA A CA 1
ATOM 550 C C . ALA A 1 71 ? -12.771 -5.626 -13.783 1.00 84.88 71 ALA A C 1
ATOM 552 O O . ALA A 1 71 ? -11.724 -5.426 -13.164 1.00 84.88 71 ALA A O 1
ATOM 553 N N . PRO A 1 72 ? -13.427 -4.601 -14.358 1.00 81.88 72 PRO A N 1
ATOM 554 C CA . PRO A 1 72 ? -13.001 -3.224 -14.148 1.00 81.88 72 PRO A CA 1
ATOM 555 C C . PRO A 1 72 ? -13.094 -2.857 -12.655 1.00 81.88 72 PRO A C 1
ATOM 557 O O . PRO A 1 72 ? -14.084 -3.206 -12.007 1.00 81.88 72 PRO A O 1
ATOM 560 N N . PRO A 1 73 ? -12.108 -2.122 -12.107 1.00 77.81 73 PRO A N 1
ATOM 561 C CA . PRO A 1 73 ? -12.094 -1.764 -10.694 1.00 77.81 73 PRO A CA 1
ATOM 562 C C . PRO A 1 73 ? -13.306 -0.891 -10.349 1.00 77.81 73 PRO A C 1
ATOM 564 O O . PRO A 1 73 ? -13.516 0.164 -10.951 1.00 77.81 73 PRO A O 1
ATOM 567 N N . GLN A 1 74 ? -14.100 -1.329 -9.372 1.00 77.62 74 GLN A N 1
ATOM 568 C CA . GLN A 1 74 ? -15.247 -0.580 -8.864 1.00 77.62 74 GLN A CA 1
ATOM 569 C C . GLN A 1 74 ? -14.837 0.226 -7.625 1.00 77.62 74 GLN A C 1
ATOM 571 O O . GLN A 1 74 ? -14.507 -0.349 -6.586 1.00 77.62 74 GLN A O 1
ATOM 576 N N . ASP A 1 75 ? -14.877 1.556 -7.722 1.00 76.12 75 ASP A N 1
ATOM 577 C CA . ASP A 1 75 ? -14.568 2.439 -6.596 1.00 76.12 75 ASP A CA 1
ATOM 578 C C . ASP A 1 75 ? -15.756 2.530 -5.628 1.00 76.12 75 ASP A C 1
ATOM 580 O O . ASP A 1 75 ? -16.671 3.340 -5.781 1.00 76.12 75 ASP A O 1
ATOM 584 N N . ARG A 1 76 ? -15.740 1.659 -4.618 1.00 72.50 76 ARG A N 1
ATOM 585 C CA . ARG A 1 76 ? -16.780 1.600 -3.582 1.00 72.50 76 ARG A CA 1
ATOM 586 C C . ARG A 1 76 ? -16.621 2.677 -2.507 1.00 72.50 76 ARG A C 1
ATOM 588 O O . ARG A 1 76 ? -17.481 2.768 -1.637 1.00 72.50 76 ARG A O 1
ATOM 595 N N . LEU A 1 77 ? -15.551 3.478 -2.542 1.00 68.81 77 LEU A N 1
ATOM 596 C CA . LEU A 1 77 ? -15.369 4.598 -1.611 1.00 68.81 77 LEU A CA 1
ATOM 597 C C . LEU A 1 77 ? -16.232 5.805 -2.005 1.00 68.81 77 LEU A C 1
ATOM 599 O O . LEU A 1 77 ? -16.535 6.644 -1.160 1.00 68.81 77 LEU A O 1
ATOM 603 N N . LEU A 1 78 ? -16.656 5.873 -3.269 1.00 70.25 78 LEU A N 1
ATOM 604 C CA . LEU A 1 78 ? -17.545 6.917 -3.788 1.00 70.25 78 LEU A CA 1
ATOM 605 C C . LEU A 1 78 ? -19.031 6.592 -3.575 1.00 70.25 78 LEU A C 1
ATOM 607 O O . LEU A 1 78 ? -19.875 7.491 -3.635 1.00 70.25 78 LEU A O 1
ATOM 611 N N . ASP A 1 79 ? -19.357 5.327 -3.290 1.00 70.50 79 ASP A N 1
ATOM 612 C CA . ASP A 1 79 ? -20.710 4.899 -2.944 1.00 70.50 79 ASP A CA 1
ATOM 613 C C . ASP A 1 79 ? -21.070 5.431 -1.550 1.00 70.50 79 ASP A C 1
ATOM 615 O O . ASP A 1 79 ? -20.883 4.777 -0.523 1.00 70.50 79 ASP A O 1
ATOM 619 N N . SER A 1 80 ? -21.659 6.629 -1.5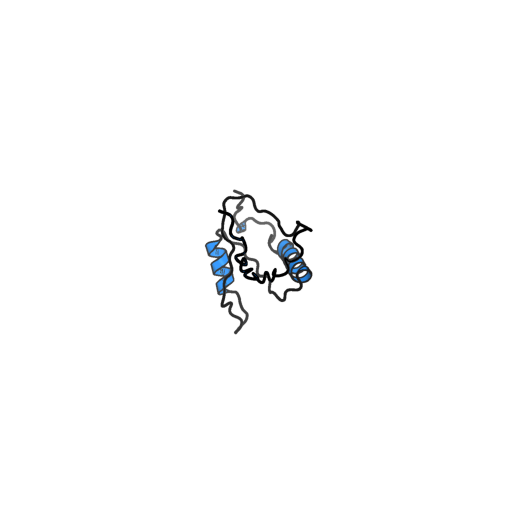18 1.00 58.81 80 SER A N 1
ATOM 620 C CA . SER A 1 80 ? -22.168 7.290 -0.302 1.00 58.81 80 SER A CA 1
ATOM 621 C C . SER A 1 80 ? -23.211 6.459 0.474 1.00 58.81 80 SER A C 1
ATOM 623 O O . SER A 1 80 ? -23.637 6.852 1.557 1.00 58.81 80 SER A O 1
ATOM 625 N N . THR A 1 81 ? -23.646 5.318 -0.067 1.00 58.25 81 THR A N 1
ATOM 626 C CA . THR A 1 81 ? -24.630 4.393 0.511 1.00 58.25 81 THR A CA 1
ATOM 627 C C . THR A 1 81 ? -24.007 3.242 1.305 1.00 58.25 81 THR A C 1
ATOM 629 O O . THR A 1 81 ? -24.726 2.576 2.049 1.00 58.25 81 THR A O 1
ATOM 632 N N . LEU A 1 82 ? -22.688 3.020 1.228 1.00 55.81 82 LEU A N 1
ATOM 633 C CA . LEU A 1 82 ? -21.977 2.045 2.064 1.00 55.81 82 LEU A CA 1
ATOM 634 C C . LEU A 1 82 ? -21.549 2.665 3.399 1.00 55.81 82 LEU A C 1
ATOM 636 O O . LEU A 1 82 ? -20.414 2.497 3.848 1.00 55.81 82 LEU A O 1
ATOM 640 N N . SER A 1 83 ? -22.465 3.370 4.071 1.00 51.16 83 SER A N 1
ATOM 641 C CA . SER A 1 83 ? -22.311 3.609 5.503 1.00 51.16 83 SER A CA 1
ATOM 642 C C . SER A 1 83 ? -22.161 2.239 6.157 1.00 51.16 83 SER A C 1
ATOM 644 O O . SER A 1 83 ? -23.111 1.458 6.112 1.00 51.16 83 SER A O 1
ATOM 646 N N . ILE A 1 84 ? -20.954 1.951 6.655 1.00 57.88 84 ILE A N 1
ATOM 647 C CA . ILE A 1 84 ? -20.557 0.820 7.503 1.00 57.88 84 ILE A CA 1
ATOM 648 C C . ILE A 1 84 ? -21.772 -0.025 7.880 1.00 57.88 84 ILE A C 1
ATOM 650 O O . ILE A 1 84 ? -22.564 0.363 8.742 1.00 57.88 84 ILE A O 1
ATOM 654 N N . VAL A 1 85 ? -21.948 -1.148 7.179 1.00 45.88 85 VAL A N 1
ATOM 655 C CA . VAL A 1 85 ? -22.953 -2.148 7.533 1.00 45.88 85 VAL A CA 1
ATOM 656 C C . VAL A 1 85 ? -22.730 -2.463 9.010 1.00 45.88 85 VAL A C 1
ATOM 658 O O . VAL A 1 85 ? -21.713 -3.052 9.377 1.00 45.88 85 VAL A O 1
ATOM 661 N N . LYS A 1 86 ? -23.649 -2.014 9.875 1.00 36.94 86 LYS A N 1
ATOM 662 C CA . LYS A 1 86 ? -23.715 -2.495 11.255 1.00 36.94 86 LYS A CA 1
ATOM 663 C C . LYS A 1 86 ? -23.794 -4.019 11.170 1.00 36.94 86 LYS A C 1
ATOM 665 O O . LYS A 1 86 ? -24.620 -4.502 10.388 1.00 36.94 86 LYS A O 1
ATOM 670 N N . PRO A 1 87 ? -22.985 -4.773 11.939 1.00 43.41 87 PRO A N 1
ATOM 671 C CA . PRO A 1 87 ? -23.159 -6.212 12.037 1.00 43.41 87 PRO A CA 1
ATOM 672 C C . PRO A 1 87 ? -24.620 -6.447 12.398 1.00 43.41 87 PRO A C 1
ATOM 674 O O . PRO A 1 87 ? -25.096 -5.991 13.437 1.00 43.41 87 PRO A O 1
ATOM 677 N N . THR A 1 88 ? -25.362 -7.037 11.471 1.00 45.25 88 THR A N 1
ATOM 678 C CA . THR A 1 88 ? -26.746 -7.396 11.719 1.00 45.25 88 THR A CA 1
ATOM 679 C C . THR A 1 88 ? -26.680 -8.603 12.643 1.00 45.25 88 THR A C 1
ATOM 681 O O . THR A 1 88 ? -26.415 -9.716 12.194 1.00 45.25 88 THR A O 1
ATOM 684 N N . GLU A 1 89 ? -26.833 -8.370 13.947 1.00 41.69 89 GLU A N 1
ATOM 685 C CA . GLU A 1 89 ? -27.226 -9.407 14.897 1.00 41.69 89 GLU A CA 1
ATOM 686 C C . GLU A 1 89 ? -28.621 -9.891 14.487 1.00 41.69 89 GLU A C 1
ATOM 688 O O . GLU A 1 89 ? -29.636 -9.387 14.956 1.00 41.69 89 GLU A O 1
ATOM 693 N N . ASN A 1 90 ? -28.683 -10.850 13.566 1.00 38.75 90 ASN A N 1
ATOM 694 C CA . ASN A 1 90 ? -29.891 -11.634 13.368 1.00 38.75 90 ASN A CA 1
ATOM 695 C C . ASN A 1 90 ? -29.810 -12.843 14.294 1.00 38.75 90 ASN A C 1
ATOM 697 O O . ASN A 1 90 ? -29.315 -13.910 13.928 1.00 38.75 90 ASN A O 1
ATOM 701 N N . SER A 1 91 ? -30.312 -12.645 15.512 1.00 43.12 91 SER A N 1
ATOM 702 C CA . SER A 1 91 ? -30.851 -13.719 16.336 1.00 43.12 91 SER A CA 1
ATOM 703 C C . SER A 1 91 ? -31.936 -14.426 15.525 1.00 43.12 91 SER A C 1
ATOM 705 O O . SER A 1 91 ? -33.046 -13.919 15.390 1.00 43.12 91 SER A O 1
ATOM 707 N N . ALA A 1 92 ? -31.613 -15.582 14.950 1.00 42.03 92 ALA A N 1
ATOM 708 C CA . ALA A 1 92 ? -32.627 -16.499 14.459 1.00 42.03 92 ALA A CA 1
ATOM 709 C C . ALA A 1 92 ? -33.353 -17.071 15.686 1.00 42.03 92 ALA A C 1
ATOM 711 O O . ALA A 1 92 ? -32.896 -18.031 16.307 1.00 42.03 92 ALA A O 1
ATOM 712 N N . GLN A 1 93 ? -34.447 -16.416 16.076 1.00 38.91 93 GLN A N 1
ATOM 713 C CA . GLN A 1 93 ? -35.478 -17.022 16.904 1.00 38.91 93 GLN A CA 1
ATOM 714 C C . GLN A 1 93 ? -36.021 -18.221 16.120 1.00 38.91 93 GLN A C 1
ATOM 716 O O . GLN A 1 93 ? -36.502 -18.078 14.998 1.00 38.91 93 GLN A O 1
ATOM 721 N N . VAL A 1 94 ? -35.851 -19.410 16.689 1.00 41.50 94 VAL A N 1
ATOM 722 C CA . VAL A 1 94 ? -36.496 -20.635 16.226 1.00 41.50 94 VAL A CA 1
ATOM 723 C C . VAL A 1 94 ? -37.949 -20.536 16.685 1.00 41.50 94 VAL A C 1
ATOM 725 O O . VAL A 1 94 ? -38.227 -20.739 17.863 1.00 41.50 94 VAL A O 1
ATOM 728 N N . ASP A 1 95 ? -38.840 -20.131 15.782 1.00 39.84 95 ASP A N 1
ATOM 729 C CA . ASP A 1 95 ? -40.287 -20.249 15.974 1.00 39.84 95 ASP A CA 1
ATOM 730 C C . ASP A 1 95 ? -40.685 -21.714 15.737 1.00 39.84 95 ASP A C 1
ATOM 732 O O . ASP A 1 95 ? -40.512 -22.258 14.643 1.00 39.84 95 ASP A O 1
ATOM 736 N N . ASP A 1 96 ? -41.156 -22.351 16.804 1.00 43.47 96 ASP A N 1
ATOM 737 C CA . ASP A 1 96 ? -41.778 -23.673 16.829 1.00 43.47 96 ASP A CA 1
ATOM 738 C C . ASP A 1 96 ? -43.245 -23.519 16.383 1.00 43.47 96 ASP A C 1
ATOM 740 O O . ASP A 1 96 ? -43.963 -22.714 16.982 1.00 43.47 96 ASP A O 1
ATOM 744 N N . PRO A 1 97 ? -43.721 -24.197 15.322 1.00 52.66 97 PRO A N 1
ATOM 745 C CA . PRO A 1 97 ? -45.132 -24.151 14.979 1.00 52.66 97 PRO A CA 1
ATOM 746 C C . PRO A 1 97 ? -45.921 -25.142 15.845 1.00 52.66 97 PRO A C 1
ATOM 748 O O . PRO A 1 97 ? -45.830 -26.357 15.687 1.00 52.66 97 PRO A O 1
ATOM 751 N N . GLU A 1 98 ? -46.723 -24.563 16.732 1.00 44.25 98 GLU A N 1
ATOM 752 C CA . GLU A 1 98 ? -47.774 -25.172 17.544 1.00 44.25 98 GLU A CA 1
ATOM 753 C C . GLU A 1 98 ? -48.763 -25.970 16.664 1.00 44.25 98 GLU A C 1
ATOM 755 O O . GLU A 1 98 ? -49.494 -25.404 15.848 1.00 44.25 98 GLU A O 1
ATOM 760 N N . ASP A 1 99 ? -48.787 -27.299 16.824 1.00 50.00 99 ASP A N 1
ATOM 761 C CA . ASP A 1 99 ? -49.793 -28.189 16.231 1.00 50.00 99 ASP A CA 1
ATOM 762 C C . ASP A 1 99 ? -51.170 -27.880 16.837 1.00 50.00 99 ASP A C 1
ATOM 764 O O . ASP A 1 99 ? -51.458 -28.211 17.990 1.00 50.00 99 ASP A O 1
ATOM 768 N N . THR A 1 100 ? -52.065 -27.271 16.061 1.00 49.03 100 THR A N 1
ATOM 769 C CA . THR A 1 100 ? -53.501 -27.260 16.362 1.00 49.03 100 THR A CA 1
ATOM 770 C C . THR A 1 100 ? -54.307 -27.275 15.070 1.00 49.03 100 THR A C 1
ATOM 772 O O . THR A 1 100 ? -54.400 -26.261 14.396 1.00 49.03 100 THR A O 1
ATOM 775 N N . ASP A 1 101 ? -54.905 -28.426 14.758 1.00 45.91 101 ASP A N 1
ATOM 776 C CA . ASP A 1 101 ? -56.242 -28.553 14.156 1.00 45.91 101 ASP A CA 1
ATOM 777 C C . ASP A 1 101 ? -56.672 -30.029 14.285 1.00 45.91 101 ASP A C 1
ATOM 779 O O . ASP A 1 101 ? -56.107 -30.930 13.673 1.00 45.91 101 ASP A O 1
ATOM 783 N N . LEU A 1 102 ? -57.433 -30.379 15.325 1.00 50.19 102 LEU A N 1
ATOM 784 C CA . LEU A 1 102 ? -58.902 -30.434 15.355 1.00 50.19 102 LEU A CA 1
ATOM 785 C C . LEU A 1 102 ? -59.526 -31.492 14.429 1.00 50.19 102 LEU A C 1
ATOM 787 O O . LEU A 1 102 ? -59.620 -31.351 13.215 1.00 50.19 102 LEU A O 1
ATOM 791 N N . ASN A 1 103 ? -60.053 -32.523 15.096 1.00 43.66 103 ASN A N 1
ATOM 792 C CA . ASN A 1 103 ? -61.060 -33.470 14.626 1.00 43.66 103 ASN A CA 1
ATOM 793 C C . ASN A 1 103 ? -62.125 -32.834 13.716 1.00 43.66 103 ASN A C 1
ATOM 795 O O . ASN A 1 103 ? -62.832 -31.923 14.154 1.00 43.66 103 ASN A O 1
ATOM 799 N N . SER A 1 104 ? -62.367 -33.432 12.544 1.00 46.72 104 SER A N 1
ATOM 800 C CA . SER A 1 104 ? -63.714 -33.510 11.964 1.00 46.72 104 SER A CA 1
ATOM 801 C C . SER A 1 104 ? -63.818 -34.636 10.918 1.00 46.72 104 SER A C 1
ATOM 803 O O . SER A 1 104 ? -63.282 -34.509 9.820 1.00 46.72 104 SER A O 1
ATOM 805 N N . PHE A 1 105 ? -64.572 -35.676 11.310 1.00 41.62 105 PHE A N 1
ATOM 806 C CA . PHE A 1 105 ? -65.015 -36.907 10.620 1.00 41.62 105 PHE A CA 1
ATOM 807 C C . PHE A 1 105 ? -64.040 -38.080 10.465 1.00 41.62 105 PHE A C 1
ATOM 809 O O . PHE A 1 105 ? -63.073 -37.997 9.682 1.00 41.62 105 PHE A O 1
#

Organism: NCBI:txid1572043